Protein AF-D2IJI1-F1 (afdb_monomer)

Organism: NCBI:txid112867

Mean predicted aligned error: 4.18 Å

Structure (mmCIF, N/CA/C/O backbone):
data_AF-D2IJI1-F1
#
_entry.id   AF-D2IJI1-F1
#
loop_
_atom_site.group_PDB
_atom_site.id
_atom_site.type_symbol
_atom_site.label_atom_id
_atom_site.label_alt_id
_atom_site.label_comp_id
_atom_site.label_asym_id
_atom_site.label_entity_id
_atom_site.label_seq_id
_atom_site.pdbx_PDB_ins_code
_atom_site.Cartn_x
_atom_site.Cartn_y
_atom_site.Cartn_z
_atom_site.occupancy
_atom_site.B_iso_or_equiv
_atom_site.auth_seq_id
_atom_site.auth_comp_id
_atom_site.auth_asym_id
_atom_site.auth_atom_id
_atom_site.pdbx_PDB_model_num
ATOM 1 N N . ALA A 1 1 ? 7.614 8.351 -0.062 1.00 63.38 1 ALA A N 1
ATOM 2 C CA . ALA A 1 1 ? 6.686 9.502 -0.041 1.00 63.38 1 ALA A CA 1
ATOM 3 C C . ALA A 1 1 ? 5.307 9.125 -0.585 1.00 63.38 1 ALA A C 1
ATOM 5 O O . ALA A 1 1 ? 4.352 9.244 0.162 1.00 63.38 1 ALA A O 1
ATOM 6 N N . PHE A 1 2 ? 5.193 8.596 -1.811 1.00 79.06 2 PHE A N 1
ATOM 7 C CA . PHE A 1 2 ? 3.896 8.220 -2.404 1.00 79.06 2 PHE A CA 1
ATOM 8 C C . PHE A 1 2 ? 3.122 7.137 -1.624 1.00 79.06 2 PHE A C 1
ATOM 10 O O . PHE A 1 2 ? 1.938 7.305 -1.363 1.00 79.06 2 PHE A O 1
ATOM 17 N N . VAL A 1 3 ? 3.794 6.067 -1.182 1.00 82.56 3 VAL A N 1
ATOM 18 C CA . VAL A 1 3 ? 3.131 4.948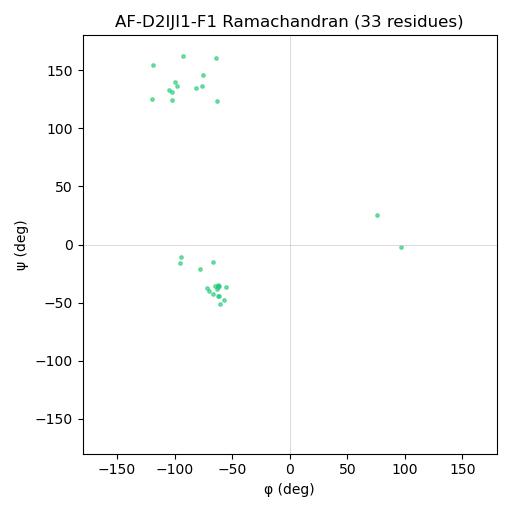 -0.479 1.00 82.56 3 VAL A CA 1
ATOM 19 C C . VAL A 1 3 ? 2.477 5.378 0.836 1.00 82.56 3 VAL A C 1
ATOM 21 O O . VAL A 1 3 ? 1.388 4.921 1.141 1.00 82.56 3 VAL A O 1
ATOM 24 N N . ASN A 1 4 ? 3.077 6.318 1.572 1.00 82.56 4 ASN A N 1
ATOM 25 C CA . 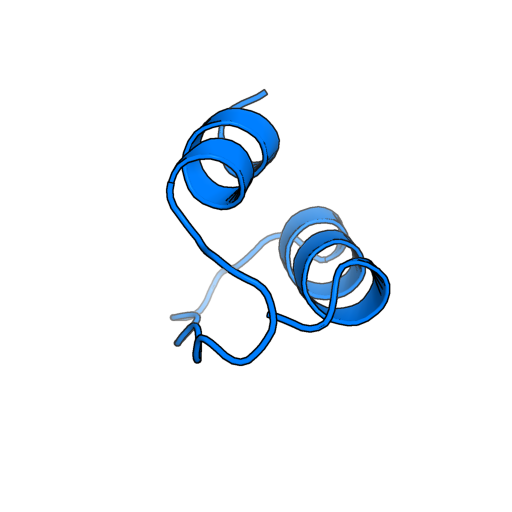ASN A 1 4 ? 2.478 6.828 2.808 1.00 82.56 4 ASN A CA 1
ATOM 26 C C . ASN A 1 4 ? 1.168 7.577 2.545 1.00 82.56 4 ASN A C 1
ATOM 2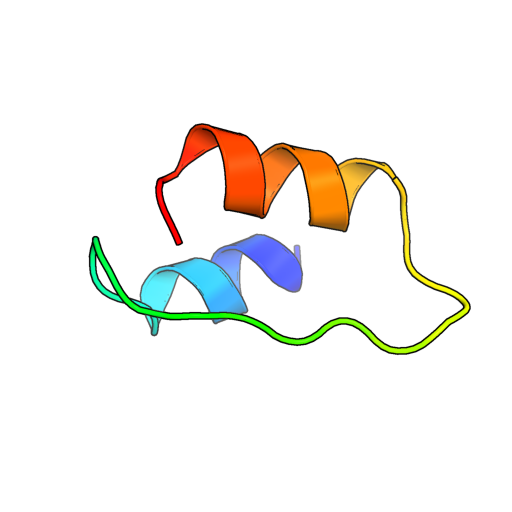8 O O . ASN A 1 4 ? 0.252 7.477 3.346 1.00 82.56 4 ASN A O 1
ATOM 32 N N . VAL A 1 5 ? 1.065 8.299 1.425 1.00 83.38 5 VAL A N 1
ATOM 33 C CA . VAL A 1 5 ? -0.183 8.975 1.037 1.00 83.38 5 VAL A CA 1
ATOM 34 C C . VAL A 1 5 ? -1.246 7.953 0.628 1.00 83.38 5 VAL A C 1
ATOM 36 O O . VAL A 1 5 ? -2.405 8.094 0.997 1.00 83.38 5 VAL A O 1
ATOM 39 N N . ALA A 1 6 ? -0.858 6.893 -0.086 1.00 83.69 6 ALA A N 1
ATOM 40 C CA . ALA A 1 6 ? -1.776 5.799 -0.398 1.00 83.69 6 ALA A CA 1
ATOM 41 C C . ALA A 1 6 ? -2.268 5.098 0.882 1.00 83.69 6 ALA A C 1
ATOM 43 O O . ALA A 1 6 ? -3.463 4.897 1.043 1.00 83.69 6 ALA A O 1
ATOM 44 N N . LEU A 1 7 ? -1.366 4.827 1.828 1.00 82.38 7 LEU A N 1
ATOM 45 C CA . LEU A 1 7 ? -1.689 4.232 3.127 1.00 82.38 7 LEU A CA 1
ATOM 46 C C . LEU A 1 7 ? -2.638 5.091 3.963 1.00 82.38 7 LEU A C 1
ATOM 48 O O . LEU A 1 7 ? -3.489 4.540 4.639 1.00 82.38 7 LEU A O 1
ATOM 52 N N . THR A 1 8 ? -2.541 6.424 3.909 1.00 84.56 8 THR A N 1
ATOM 53 C CA . THR A 1 8 ? -3.487 7.295 4.637 1.00 84.56 8 THR A CA 1
ATOM 54 C C . THR A 1 8 ? -4.920 7.239 4.108 1.00 84.56 8 THR A C 1
ATOM 56 O O . THR A 1 8 ? -5.818 7.743 4.773 1.00 84.56 8 THR A O 1
ATOM 59 N N . LEU A 1 9 ? -5.129 6.685 2.911 1.00 84.12 9 LEU A N 1
ATOM 60 C CA . LEU A 1 9 ? -6.454 6.499 2.320 1.00 84.12 9 LEU A CA 1
ATOM 61 C C . LEU A 1 9 ? -7.025 5.098 2.572 1.00 84.12 9 LEU A C 1
ATOM 63 O O . LEU A 1 9 ? -8.214 4.909 2.343 1.00 84.12 9 LEU A O 1
ATOM 67 N N . CYS A 1 10 ? -6.193 4.137 2.979 1.00 84.31 10 CYS A N 1
ATOM 68 C CA . CYS A 1 10 ? -6.595 2.755 3.207 1.00 84.31 10 CYS A CA 1
ATOM 69 C C . CYS A 1 10 ? -6.854 2.516 4.695 1.00 84.31 10 CYS A C 1
ATOM 71 O O . CYS A 1 10 ? -6.045 2.910 5.537 1.00 84.31 10 CYS A O 1
ATOM 73 N N . ASP A 1 11 ? -7.942 1.821 5.006 1.00 83.38 11 ASP A N 1
ATOM 74 C CA . ASP A 1 11 ? -8.229 1.345 6.355 1.00 83.38 11 ASP A CA 1
ATOM 75 C C . ASP A 1 11 ? -7.699 -0.085 6.557 1.00 83.38 11 ASP A C 1
ATOM 77 O O . ASP A 1 11 ? -7.386 -0.818 5.615 1.00 83.38 11 ASP A O 1
ATOM 81 N N . ALA A 1 12 ? -7.571 -0.499 7.820 1.00 79.56 12 ALA A N 1
ATOM 82 C CA . ALA A 1 12 ? -7.119 -1.847 8.154 1.00 79.56 12 ALA A CA 1
ATOM 83 C C . ALA A 1 12 ? -8.114 -2.900 7.629 1.00 79.56 12 ALA A C 1
ATOM 85 O O . ALA A 1 12 ? -9.287 -2.891 8.007 1.00 79.56 12 ALA A O 1
ATOM 86 N N . GLY A 1 13 ? -7.627 -3.833 6.805 1.00 78.25 13 GLY A N 1
ATOM 87 C CA . GLY A 1 13 ? -8.450 -4.856 6.151 1.00 78.25 13 GLY A CA 1
ATOM 88 C C . GLY A 1 13 ? -8.876 -4.530 4.717 1.00 78.25 13 GLY A C 1
ATOM 89 O O . GLY A 1 13 ? -9.506 -5.379 4.082 1.00 78.25 13 GLY A O 1
ATOM 90 N N . ASP A 1 14 ? -8.513 -3.358 4.189 1.00 84.94 14 ASP A N 1
ATOM 91 C CA . ASP A 1 14 ? -8.554 -3.119 2.746 1.00 84.94 14 ASP A CA 1
ATOM 92 C C . ASP A 1 14 ? -7.559 -4.036 2.020 1.00 84.94 14 ASP A C 1
ATOM 94 O O . ASP A 1 14 ? -6.651 -4.591 2.628 1.00 84.94 14 ASP A O 1
ATOM 98 N N . SER A 1 15 ? -7.750 -4.227 0.711 1.00 81.81 15 SER A N 1
ATOM 99 C CA . SER A 1 15 ? -6.878 -5.071 -0.113 1.00 81.81 15 SER A CA 1
ATOM 100 C C . SER A 1 15 ? -6.232 -4.267 -1.236 1.00 81.81 15 SER A C 1
ATOM 102 O O . SER A 1 15 ? -6.942 -3.682 -2.061 1.00 81.81 15 SER A O 1
ATOM 104 N N . VAL A 1 16 ? -4.902 -4.291 -1.331 1.00 83.75 16 VAL A N 1
ATOM 105 C CA . VAL A 1 16 ? -4.152 -3.591 -2.390 1.00 83.75 16 VAL A CA 1
ATOM 106 C C . VAL A 1 16 ? -3.635 -4.558 -3.455 1.00 83.75 16 VAL A C 1
ATOM 108 O O . VAL A 1 16 ? -3.006 -5.572 -3.159 1.00 83.75 16 VAL A O 1
ATOM 111 N N . VAL A 1 17 ? -3.834 -4.209 -4.731 1.00 85.75 17 VAL A N 1
ATOM 112 C CA . VAL A 1 17 ? -3.247 -4.931 -5.871 1.00 85.75 17 VAL A CA 1
ATOM 113 C C . VAL A 1 17 ? -2.051 -4.154 -6.412 1.00 85.75 17 VAL A C 1
ATOM 115 O O . VAL A 1 17 ? -2.174 -2.994 -6.802 1.00 85.75 17 VAL A O 1
ATOM 118 N N . MET A 1 18 ? -0.890 -4.808 -6.476 1.00 86.62 18 MET A N 1
ATOM 119 C CA . MET A 1 18 ? 0.319 -4.251 -7.084 1.00 86.62 18 MET A CA 1
ATOM 120 C C . MET A 1 18 ? 0.571 -4.825 -8.472 1.00 86.62 18 MET A C 1
ATOM 122 O O . MET A 1 18 ? 0.614 -6.040 -8.652 1.00 86.62 18 MET A O 1
ATOM 126 N N . PHE A 1 19 ? 0.827 -3.945 -9.438 1.00 86.38 19 PHE A N 1
ATOM 127 C CA . PHE A 1 19 ? 1.274 -4.328 -10.776 1.00 86.38 19 PHE A CA 1
ATOM 128 C C . PHE A 1 19 ? 2.789 -4.158 -10.898 1.00 86.38 19 PHE A C 1
ATOM 130 O O . PHE A 1 19 ? 3.362 -3.196 -10.386 1.00 86.38 19 PHE A O 1
ATOM 137 N N . ALA A 1 20 ? 3.449 -5.107 -11.561 1.00 86.06 20 ALA A N 1
ATOM 138 C CA . ALA A 1 20 ? 4.888 -5.046 -11.782 1.00 86.06 20 ALA A CA 1
ATOM 139 C C . ALA A 1 20 ? 5.254 -4.022 -12.881 1.00 86.06 20 ALA A C 1
ATOM 141 O O . ALA A 1 20 ? 4.521 -3.909 -13.866 1.00 86.06 20 ALA A O 1
ATOM 142 N N . PRO A 1 21 ? 6.409 -3.336 -12.763 1.00 83.94 21 PRO A N 1
ATOM 143 C CA . PRO A 1 21 ? 7.361 -3.411 -11.652 1.00 83.94 21 PRO A CA 1
ATOM 144 C C . PRO A 1 21 ? 6.925 -2.547 -10.456 1.00 83.94 21 PRO A C 1
ATOM 146 O O . PRO A 1 21 ? 6.564 -1.385 -10.617 1.00 83.94 21 PRO A O 1
ATOM 149 N N . TYR A 1 22 ? 7.019 -3.098 -9.244 1.00 81.44 22 TYR A N 1
ATOM 150 C CA . TYR A 1 22 ? 6.770 -2.371 -7.996 1.00 81.44 22 TYR A CA 1
ATOM 151 C C . TYR A 1 22 ? 8.020 -2.353 -7.116 1.00 81.44 22 TYR A C 1
ATOM 153 O O . 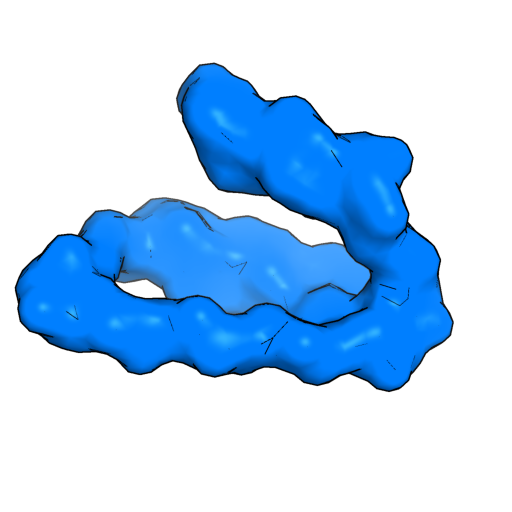TYR A 1 22 ? 8.884 -3.228 -7.191 1.00 81.44 22 TYR A O 1
ATOM 161 N N . TYR A 1 23 ? 8.122 -1.342 -6.257 1.00 86.06 23 TYR A N 1
ATOM 162 C CA . TYR A 1 2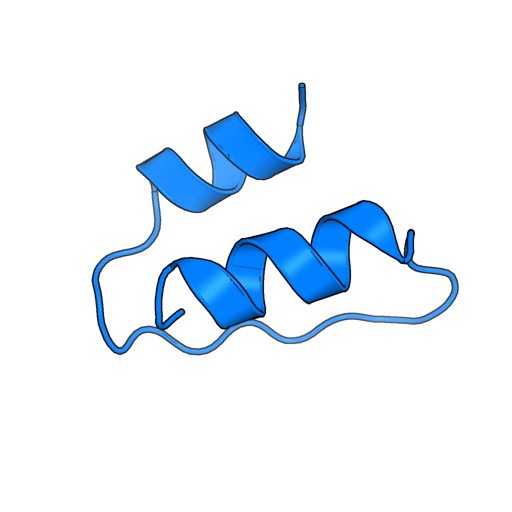3 ? 9.231 -1.241 -5.318 1.00 86.06 23 TYR A CA 1
ATOM 163 C C . TYR A 1 23 ? 9.042 -2.213 -4.153 1.00 86.06 23 TYR A C 1
ATOM 165 O O . TYR A 1 23 ? 7.974 -2.278 -3.548 1.00 86.06 23 TYR A O 1
ATOM 173 N N . PHE A 1 24 ? 10.119 -2.899 -3.768 1.00 85.19 24 PHE A N 1
ATOM 174 C CA . PHE A 1 24 ? 10.129 -3.781 -2.596 1.00 85.19 24 PHE A CA 1
ATOM 175 C C . PHE A 1 24 ? 9.680 -3.061 -1.311 1.00 85.19 24 PHE A C 1
ATOM 177 O O . PHE A 1 24 ? 8.955 -3.619 -0.494 1.00 85.19 24 PHE A O 1
ATOM 184 N N . ASN A 1 25 ? 10.055 -1.786 -1.164 1.00 85.88 25 ASN A N 1
ATOM 185 C CA . ASN A 1 25 ? 9.640 -0.949 -0.037 1.00 85.88 25 ASN A CA 1
ATOM 186 C C . ASN A 1 25 ? 8.113 -0.739 -0.009 1.00 85.88 25 ASN A C 1
ATOM 188 O O . ASN A 1 25 ? 7.502 -0.799 1.056 1.00 85.88 25 ASN A O 1
ATOM 192 N N . SER A 1 26 ? 7.485 -0.570 -1.177 1.00 84.31 26 SER A N 1
ATOM 193 C CA . SER A 1 26 ? 6.027 -0.488 -1.285 1.00 84.31 26 SER A CA 1
ATOM 194 C C . SER A 1 26 ? 5.387 -1.776 -0.779 1.00 84.31 26 SER A C 1
ATOM 196 O O . SER A 1 26 ? 4.555 -1.719 0.111 1.00 84.31 26 SER A O 1
ATOM 198 N N . TYR A 1 27 ? 5.829 -2.937 -1.262 1.00 86.44 27 TYR A N 1
ATOM 199 C CA . TYR A 1 27 ? 5.279 -4.224 -0.827 1.00 86.44 27 TYR A CA 1
ATOM 200 C C . TYR A 1 27 ? 5.387 -4.431 0.696 1.00 86.44 27 TYR A C 1
ATOM 202 O O . TYR A 1 27 ? 4.397 -4.734 1.357 1.00 86.44 27 TYR A O 1
ATOM 210 N N . MET A 1 28 ? 6.569 -4.179 1.267 1.00 87.88 28 MET A N 1
ATOM 211 C CA . MET A 1 28 ? 6.795 -4.321 2.710 1.00 87.88 28 MET A CA 1
ATOM 212 C C . MET A 1 28 ? 5.935 -3.370 3.550 1.00 87.88 28 MET A C 1
ATOM 214 O O . MET A 1 28 ? 5.502 -3.734 4.640 1.00 87.88 28 MET A O 1
ATOM 218 N N . SER A 1 29 ? 5.693 -2.148 3.074 1.00 86.06 29 SER A N 1
ATOM 219 C CA . SER A 1 29 ? 4.922 -1.156 3.835 1.00 86.06 29 SER A CA 1
ATOM 220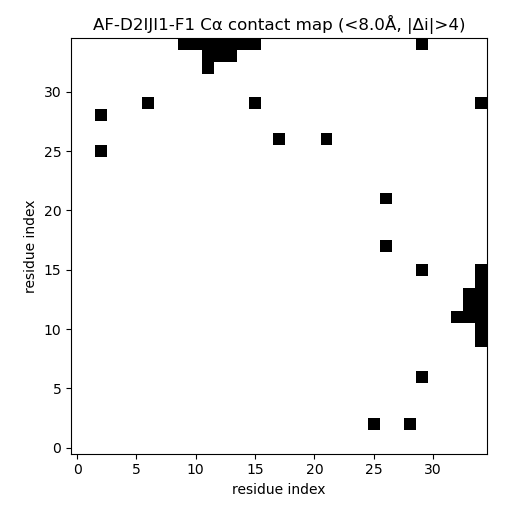 C C . SER A 1 29 ? 3.429 -1.481 3.901 1.00 86.06 29 SER A C 1
ATOM 222 O O . SER A 1 29 ? 2.849 -1.318 4.973 1.00 86.06 29 SER A O 1
ATOM 224 N N . PHE A 1 30 ? 2.824 -2.015 2.834 1.00 84.44 30 PHE A N 1
ATOM 225 C CA . PHE A 1 30 ? 1.446 -2.530 2.908 1.00 84.44 30 PHE A CA 1
ATOM 226 C C . PHE A 1 30 ? 1.359 -3.769 3.810 1.00 84.44 30 PHE A C 1
ATOM 228 O O . PHE A 1 30 ? 0.527 -3.823 4.711 1.00 84.44 30 PHE A O 1
ATOM 235 N N . GLN A 1 31 ? 2.321 -4.693 3.704 1.00 83.12 31 GLN A N 1
ATOM 236 C CA . GLN A 1 31 ? 2.330 -5.900 4.535 1.00 83.12 31 GLN A CA 1
ATOM 237 C C . GLN A 1 31 ? 2.446 -5.606 6.044 1.00 83.12 31 GLN A C 1
ATOM 239 O O . GLN A 1 31 ? 1.866 -6.321 6.858 1.00 83.12 31 GLN A O 1
ATOM 244 N N . MET A 1 32 ? 3.182 -4.560 6.440 1.00 84.62 32 MET A N 1
ATOM 245 C CA . MET A 1 32 ? 3.302 -4.175 7.855 1.00 84.62 32 MET A CA 1
ATOM 246 C C . MET A 1 32 ? 2.089 -3.417 8.403 1.00 84.62 32 MET A C 1
ATOM 248 O O . MET A 1 32 ? 1.920 -3.355 9.618 1.00 84.62 32 MET A O 1
ATOM 252 N N . THR A 1 33 ? 1.277 -2.812 7.539 1.00 80.31 33 THR A N 1
ATOM 253 C CA . THR A 1 33 ? 0.122 -1.999 7.951 1.00 80.31 33 THR A CA 1
ATOM 254 C C . THR A 1 33 ? -1.184 -2.789 7.978 1.00 80.31 33 THR A C 1
ATOM 256 O O . THR A 1 33 ? -2.152 -2.316 8.567 1.00 80.31 33 THR A O 1
ATOM 259 N N . GLY A 1 34 ? -1.196 -4.015 7.445 1.00 72.81 34 GLY A N 1
ATOM 260 C CA . GLY A 1 34 ? -2.387 -4.869 7.436 1.00 72.81 34 GLY A CA 1
ATOM 261 C C . GLY A 1 34 ? -3.426 -4.443 6.398 1.00 72.81 34 GLY A C 1
ATOM 262 O O . GLY A 1 34 ? 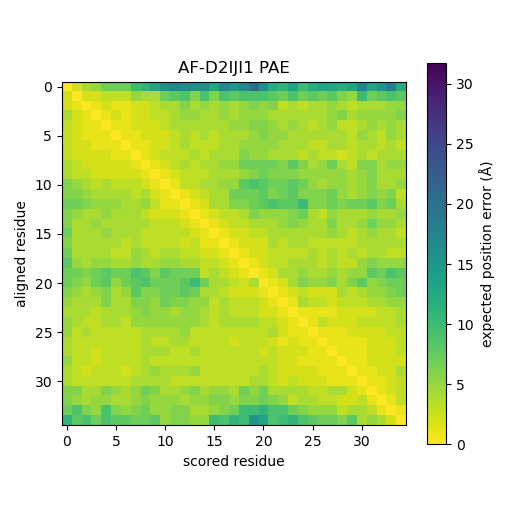-4.615 -4.707 6.588 1.00 72.81 34 GLY A O 1
ATOM 263 N N . VAL A 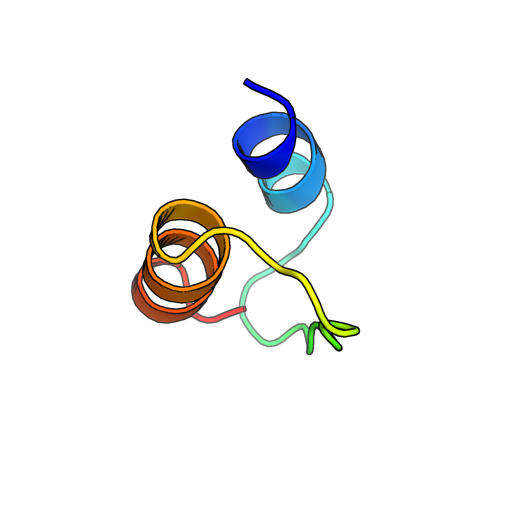1 35 ? -2.951 -3.770 5.346 1.00 75.44 35 VAL A N 1
ATOM 264 C CA . VAL A 1 35 ? -3.652 -3.497 4.081 1.00 75.44 35 VAL A CA 1
ATOM 265 C C . VAL A 1 35 ? -3.224 -4.528 3.022 1.00 75.44 35 VAL A C 1
ATOM 267 O O . VAL A 1 35 ? -2.168 -5.170 3.234 1.00 75.44 35 VAL A O 1
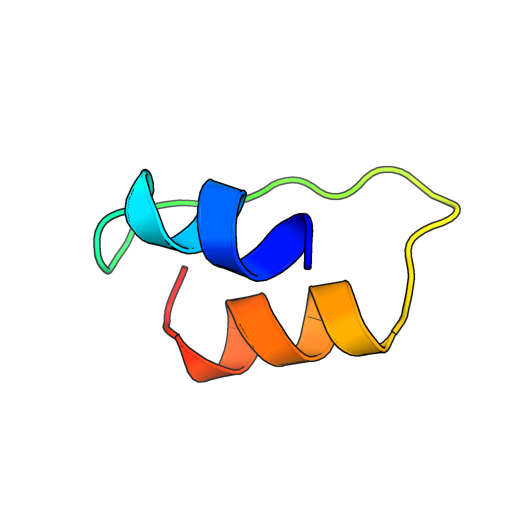#

Radius of gyration: 9.12 Å; Cα contacts (8 Å, |Δi|>4): 18; chains: 1; bounding box: 19×15×20 Å

Secondary structure (DSSP, 8-state):
-HHHHHHTTPPTT---PPPSS--HHHHHHHHHHT-

pLDDT: mean 82.7, std 4.57, range [63.38, 87.88]

Foldseek 3Di:
DVLVVVVVVDDAPDDDDDDPPDDPVSVVVCVVRND

Solvent-accessible surface area (backbone atoms only — not comparable to full-atom values): 2321 Å² total; per-residue (Å²): 116,70,61,62,59,55,49,75,73,53,55,80,72,44,84,81,87,85,66,86,92,67,57,69,69,54,55,53,53,36,64,73,62,48,58

InterPro domains:
  IPR015424 Pyridoxal phosphate-dependent transferase [SSF53383] (1-35)

Sequence (35 aa):
AFVNVALTLCDAGDSVVMFAPYYFNSYMSFQMTGV